Protein AF-A0A1P8YXK5-F1 (afdb_monomer)

Structure (mmCIF, N/CA/C/O backbone):
data_AF-A0A1P8YXK5-F1
#
_entry.id   AF-A0A1P8YXK5-F1
#
loop_
_atom_site.group_PDB
_atom_site.id
_atom_site.type_symbol
_atom_site.label_atom_id
_atom_site.label_alt_id
_atom_site.label_comp_id
_atom_site.label_asym_id
_atom_site.label_entity_id
_atom_site.label_seq_id
_atom_site.pdbx_PDB_ins_code
_atom_site.Cartn_x
_atom_site.Cartn_y
_atom_site.Cartn_z
_atom_site.occupancy
_atom_site.B_iso_or_equiv
_atom_site.auth_seq_id
_atom_site.auth_comp_id
_atom_site.auth_asym_id
_atom_site.auth_atom_id
_atom_site.pdbx_PDB_model_num
ATOM 1 N N . MET A 1 1 ? -48.471 27.306 23.047 1.00 43.88 1 MET A N 1
ATOM 2 C CA . MET A 1 1 ? -48.560 26.096 22.205 1.00 43.88 1 MET A CA 1
ATOM 3 C C . MET A 1 1 ? -47.172 25.826 21.666 1.00 43.88 1 MET A C 1
ATOM 5 O O . MET A 1 1 ? -46.564 26.711 21.081 1.00 43.88 1 MET A O 1
ATOM 9 N N . TYR A 1 2 ? -46.645 24.675 22.063 1.00 46.03 2 TYR A N 1
ATOM 10 C CA . TYR A 1 2 ? -45.282 24.208 21.863 1.00 46.03 2 TYR A CA 1
ATOM 11 C C . TYR A 1 2 ? -44.939 24.003 20.391 1.00 46.03 2 TYR A C 1
ATOM 13 O O . TYR A 1 2 ? -45.801 23.583 19.630 1.00 46.03 2 TYR A O 1
ATOM 21 N N . PHE A 1 3 ? -43.634 24.122 20.120 1.00 51.62 3 PHE A N 1
ATOM 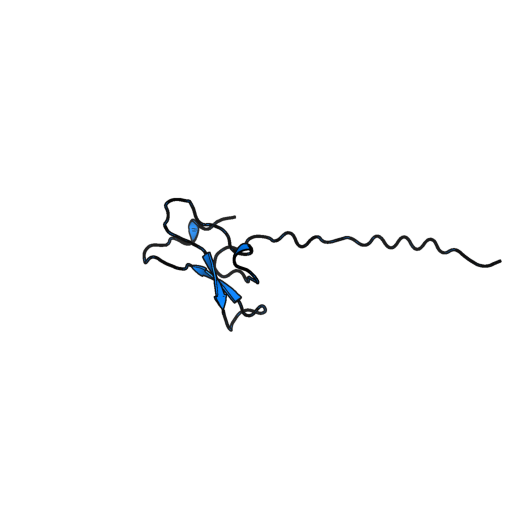22 C CA . PHE A 1 3 ? -42.895 23.358 19.111 1.00 51.62 3 PHE A CA 1
ATOM 23 C C . PHE A 1 3 ? -43.232 23.744 17.656 1.00 51.62 3 PHE A C 1
ATOM 25 O O . PHE A 1 3 ? -44.372 23.796 17.245 1.00 51.62 3 PHE A O 1
ATOM 32 N N . LEU A 1 4 ? -42.278 24.026 16.779 1.00 52.25 4 LEU A N 1
ATOM 33 C CA . LEU A 1 4 ? -41.124 23.191 16.502 1.00 52.25 4 LEU A CA 1
ATOM 34 C C . LEU A 1 4 ? -39.923 24.056 16.108 1.00 52.25 4 LEU A C 1
ATOM 36 O O . LEU A 1 4 ? -39.961 24.830 15.153 1.00 52.25 4 LEU A O 1
ATOM 40 N N . ARG A 1 5 ? -38.819 23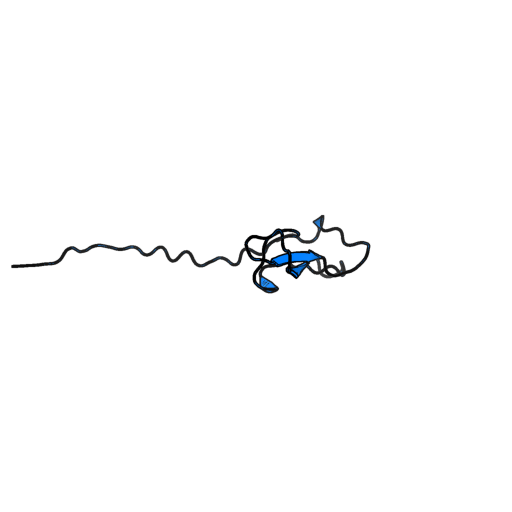.829 16.820 1.00 56.41 5 ARG A N 1
ATOM 41 C CA . ARG A 1 5 ? -37.469 24.108 16.345 1.00 56.41 5 ARG A CA 1
ATOM 42 C C . ARG A 1 5 ? -37.202 23.261 15.101 1.00 56.41 5 ARG A C 1
ATOM 44 O O . ARG A 1 5 ? -36.980 22.060 15.224 1.00 56.41 5 ARG A O 1
ATOM 51 N N . LEU A 1 6 ? -37.171 23.879 13.927 1.00 59.00 6 LEU A N 1
ATOM 52 C CA . LEU A 1 6 ? -36.583 23.274 12.731 1.00 59.00 6 LEU A CA 1
ATOM 53 C C . LEU A 1 6 ? -35.056 23.390 12.831 1.00 59.00 6 LEU A C 1
ATOM 55 O O . LEU A 1 6 ? -34.420 24.266 12.255 1.00 59.00 6 LEU A O 1
ATOM 59 N N . LEU A 1 7 ? -34.484 22.519 13.663 1.00 58.28 7 LEU A N 1
ATOM 60 C CA . LEU A 1 7 ? -33.057 22.225 13.710 1.00 58.28 7 LEU A CA 1
ATOM 61 C C . LEU A 1 7 ? -32.717 21.437 12.438 1.00 58.28 7 LEU A C 1
ATOM 63 O O . LEU A 1 7 ? -32.838 20.215 12.399 1.00 58.28 7 LEU A O 1
ATOM 67 N N . SER A 1 8 ? -32.329 22.149 11.381 1.00 60.62 8 SER A N 1
ATOM 68 C CA . SER A 1 8 ? -31.735 21.551 10.185 1.00 60.62 8 SER A CA 1
ATOM 69 C C . SER A 1 8 ? -30.359 20.994 10.541 1.00 60.62 8 SER A C 1
ATOM 71 O O . SER A 1 8 ? -29.343 21.676 10.418 1.00 60.62 8 SER A O 1
ATOM 73 N N . VAL A 1 9 ? -30.319 19.754 11.024 1.00 61.97 9 VAL A N 1
ATOM 74 C CA . VAL A 1 9 ? -29.072 19.001 11.162 1.00 61.97 9 VAL A CA 1
ATOM 75 C C . VAL A 1 9 ? -28.716 18.479 9.775 1.00 61.97 9 VAL A C 1
ATOM 77 O O . VAL A 1 9 ? -29.169 17.418 9.351 1.00 61.97 9 VAL A O 1
ATOM 80 N N . ILE A 1 10 ? -27.933 19.263 9.040 1.00 65.75 10 ILE A N 1
ATOM 81 C CA . ILE A 1 10 ? -27.294 18.809 7.808 1.00 65.75 10 ILE A CA 1
ATOM 82 C C . ILE A 1 10 ? -26.200 17.825 8.240 1.00 65.75 10 ILE A C 1
ATOM 84 O O . ILE A 1 10 ? -25.093 18.230 8.590 1.00 65.75 10 ILE A O 1
ATOM 88 N N . LEU A 1 11 ? -26.516 16.527 8.274 1.00 59.44 11 LEU A N 1
ATOM 89 C CA . LEU A 1 11 ? -25.484 15.496 8.330 1.00 59.44 11 LEU A CA 1
ATOM 90 C C . LEU A 1 11 ? -24.721 15.548 7.004 1.00 59.44 11 LEU A C 1
ATOM 92 O O . LEU A 1 11 ? -25.197 15.043 5.987 1.00 59.44 11 LEU A O 1
ATOM 96 N N . LEU A 1 12 ? -23.528 16.149 7.009 1.00 58.03 12 LEU A N 1
ATOM 97 C CA . LEU A 1 12 ? -22.542 15.878 5.971 1.00 58.03 12 LEU A CA 1
ATOM 98 C C . LEU A 1 12 ? -22.176 14.396 6.082 1.00 58.03 12 LEU A C 1
ATOM 100 O O . LEU A 1 12 ? -21.370 13.998 6.923 1.00 58.03 12 LEU A O 1
ATOM 104 N N . ALA A 1 13 ? -22.785 13.576 5.231 1.00 54.25 13 ALA A N 1
ATOM 105 C CA . ALA A 1 13 ? -22.301 12.241 4.945 1.00 54.25 13 ALA A CA 1
ATOM 106 C C . ALA A 1 13 ? -20.952 12.386 4.227 1.00 54.25 13 ALA A C 1
ATOM 108 O O . ALA A 1 13 ? -20.879 12.419 2.998 1.00 54.25 13 ALA A O 1
ATOM 109 N N . ALA A 1 14 ? -19.873 12.511 5.003 1.00 54.31 14 ALA A N 1
ATOM 110 C CA . ALA A 1 14 ? -18.534 12.223 4.522 1.00 54.31 14 ALA A CA 1
ATOM 111 C C . ALA A 1 14 ? -18.523 10.734 4.172 1.00 54.31 14 ALA A C 1
ATOM 113 O O . ALA A 1 14 ? -18.267 9.873 5.011 1.00 54.31 14 ALA A O 1
ATOM 114 N N . SER A 1 15 ? -18.899 10.430 2.932 1.00 49.03 15 SER A N 1
ATOM 115 C CA . SER A 1 15 ? -18.625 9.128 2.344 1.00 49.03 15 SER A CA 1
ATOM 116 C C . SER A 1 15 ? -17.119 8.948 2.491 1.00 49.03 15 SER A C 1
ATOM 118 O O . SER A 1 15 ? -16.395 9.834 2.026 1.00 49.03 15 SER A O 1
ATOM 120 N N . PRO A 1 16 ? -16.616 7.899 3.166 1.00 54.78 16 PRO A N 1
ATOM 121 C CA . PRO A 1 16 ? -15.198 7.621 3.109 1.00 54.78 16 PRO A CA 1
ATOM 122 C C . PRO A 1 16 ? -14.927 7.305 1.644 1.00 54.78 16 PRO A C 1
ATOM 124 O O . PRO A 1 16 ? -15.205 6.206 1.167 1.00 54.78 16 PRO A O 1
ATOM 127 N N . THR A 1 17 ? -14.457 8.297 0.891 1.00 54.41 17 THR A N 1
ATOM 128 C CA . THR A 1 17 ? -13.756 8.019 -0.343 1.00 54.41 17 THR A CA 1
ATOM 129 C C . 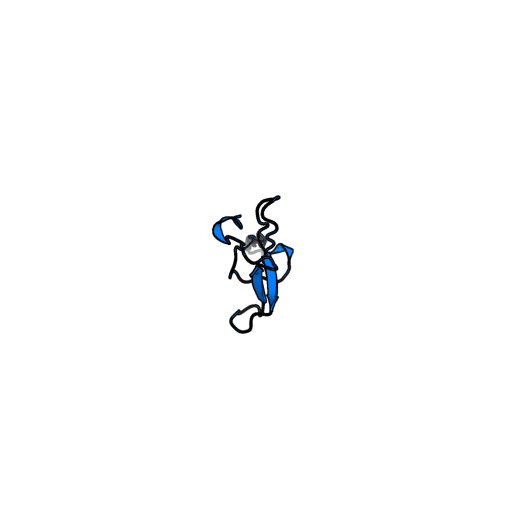THR A 1 17 ? -12.642 7.086 0.097 1.00 54.41 17 THR A C 1
ATOM 131 O O . THR A 1 17 ? -11.786 7.467 0.897 1.00 54.41 17 THR A O 1
ATOM 134 N N . LEU A 1 18 ? -12.730 5.816 -0.309 1.00 62.22 18 LEU A N 1
ATOM 135 C CA . LEU A 1 18 ? -11.625 4.875 -0.194 1.00 62.22 18 LEU A CA 1
ATOM 136 C C . LEU A 1 18 ? -10.522 5.452 -1.083 1.00 62.22 18 LEU A C 1
ATOM 138 O O . LEU A 1 18 ? -10.402 5.123 -2.262 1.00 62.22 18 LEU A O 1
ATOM 142 N N . ALA A 1 19 ? -9.797 6.429 -0.545 1.00 67.94 19 ALA A N 1
ATOM 143 C CA . ALA A 1 19 ? -8.628 6.993 -1.166 1.00 67.94 19 ALA A CA 1
ATOM 144 C C . ALA A 1 19 ? -7.633 5.845 -1.200 1.00 67.94 19 ALA A C 1
ATOM 146 O O . ALA A 1 19 ? -7.149 5.403 -0.154 1.00 67.94 19 ALA A O 1
ATOM 147 N N . LYS A 1 20 ? -7.405 5.310 -2.400 1.00 81.25 20 LYS A N 1
ATOM 148 C CA . LYS A 1 20 ? -6.353 4.326 -2.582 1.00 81.25 20 LYS A CA 1
ATOM 149 C C . LYS A 1 20 ? -5.042 4.958 -2.116 1.00 81.25 20 LYS A C 1
ATOM 151 O O . LYS A 1 20 ? -4.810 6.152 -2.303 1.00 81.25 20 LYS A O 1
ATOM 156 N N . ARG A 1 21 ? -4.204 4.159 -1.471 1.00 86.19 21 ARG A N 1
ATOM 157 C CA . ARG A 1 21 ? -2.958 4.592 -0.858 1.00 86.19 21 ARG A CA 1
ATOM 158 C C .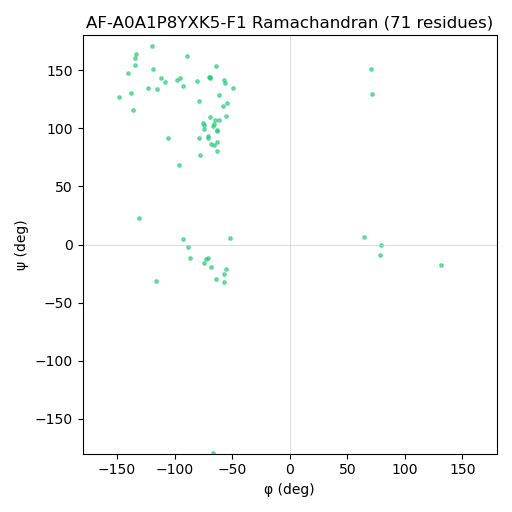 ARG A 1 21 ? -1.772 3.953 -1.550 1.00 86.19 21 ARG A C 1
ATOM 160 O O . ARG A 1 21 ? -1.750 2.747 -1.814 1.00 86.19 21 ARG A O 1
ATOM 167 N N . GLY A 1 22 ? -0.783 4.791 -1.835 1.00 83.00 22 GLY A N 1
ATOM 168 C CA . GLY A 1 22 ? 0.515 4.344 -2.3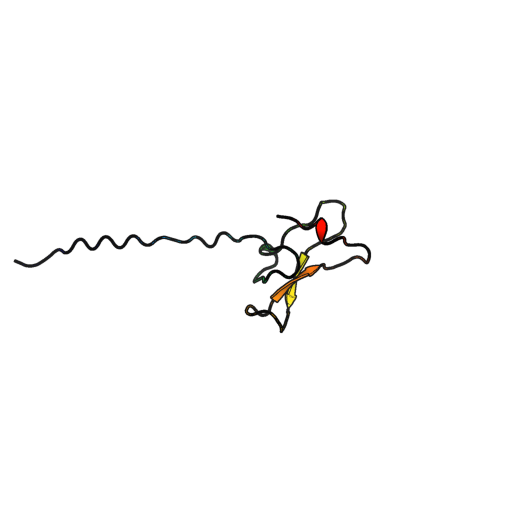08 1.00 83.00 22 GLY A CA 1
ATOM 169 C C . GLY A 1 22 ? 1.265 3.554 -1.235 1.00 83.00 22 GLY A C 1
ATOM 170 O O . GLY A 1 22 ? 0.792 3.345 -0.113 1.00 83.00 22 GLY A O 1
ATOM 171 N N . SER A 1 23 ? 2.472 3.118 -1.578 1.00 85.12 23 SER A N 1
ATOM 172 C CA . SER A 1 23 ? 3.329 2.379 -0.652 1.00 85.12 23 SER A CA 1
ATOM 173 C C . SER A 1 23 ? 3.583 3.145 0.644 1.00 85.12 23 SER A C 1
ATOM 175 O O . SER A 1 23 ? 3.822 4.351 0.641 1.00 85.12 23 SER A O 1
ATOM 177 N N . GLY A 1 24 ? 3.551 2.428 1.765 1.00 84.38 24 GLY A N 1
ATOM 178 C CA . GLY A 1 24 ? 3.704 2.990 3.104 1.00 84.38 24 GLY A CA 1
ATOM 179 C C . GLY A 1 24 ? 2.449 3.680 3.643 1.00 84.38 24 GLY A C 1
ATOM 180 O O . GLY A 1 24 ? 2.414 3.999 4.833 1.00 84.38 24 GLY A O 1
ATOM 181 N N . GLY A 1 25 ? 1.412 3.876 2.824 1.00 87.00 25 GLY A N 1
ATOM 182 C CA . GLY A 1 25 ? 0.118 4.364 3.284 1.00 87.00 25 GLY A CA 1
ATOM 183 C C . GLY A 1 25 ? -0.613 3.321 4.126 1.00 87.00 25 GLY A C 1
ATOM 184 O O . GLY A 1 25 ? -0.511 2.124 3.869 1.00 87.00 25 GLY A O 1
ATOM 185 N N . GLU A 1 26 ? -1.340 3.763 5.151 1.00 89.94 26 GLU A N 1
ATOM 186 C CA . GLU A 1 26 ? -2.115 2.841 5.989 1.00 89.94 26 GLU A CA 1
ATOM 187 C C . GLU A 1 26 ? -3.298 2.238 5.236 1.00 89.94 26 GLU A C 1
ATOM 189 O O . GLU A 1 26 ? -3.958 2.915 4.458 1.00 89.94 26 GLU A O 1
ATOM 194 N N . CYS A 1 27 ? -3.611 0.981 5.491 1.00 89.25 27 CYS A N 1
ATOM 195 C CA . CYS A 1 27 ? -4.699 0.297 4.806 1.00 89.25 27 CYS A CA 1
ATOM 196 C C . CYS A 1 27 ? -5.549 -0.471 5.811 1.00 89.25 27 CYS A C 1
ATOM 198 O O . CYS A 1 27 ? -5.125 -0.742 6.928 1.00 89.25 27 CYS A O 1
ATOM 200 N N . ARG A 1 28 ? -6.778 -0.813 5.431 1.00 88.06 28 ARG A N 1
ATOM 201 C CA . ARG A 1 28 ? -7.599 -1.767 6.195 1.00 88.06 28 ARG A CA 1
ATOM 202 C C . ARG A 1 28 ? -7.884 -3.021 5.392 1.00 88.06 28 ARG A C 1
ATOM 204 O O . ARG A 1 28 ? -8.007 -4.103 5.953 1.00 88.06 28 ARG A O 1
ATOM 211 N N . THR A 1 29 ? -7.978 -2.866 4.081 1.00 87.25 29 THR A N 1
ATOM 212 C CA . THR A 1 29 ? -8.227 -3.922 3.115 1.00 87.25 29 THR A CA 1
ATOM 213 C C . THR A 1 29 ? -7.255 -3.802 1.948 1.00 87.25 29 THR A C 1
ATOM 215 O O . THR A 1 29 ? -6.642 -2.762 1.717 1.00 87.25 29 THR A O 1
ATOM 218 N N . GLN A 1 30 ? -7.136 -4.868 1.164 1.00 85.25 30 GLN A N 1
ATOM 219 C CA . GLN A 1 30 ? -6.328 -4.892 -0.056 1.00 85.25 30 GLN A CA 1
ATOM 220 C C . GLN A 1 30 ? -6.738 -3.804 -1.070 1.00 85.25 30 GLN A C 1
ATOM 222 O O . GLN A 1 30 ? -5.901 -3.270 -1.791 1.00 85.25 30 GLN A O 1
ATOM 227 N N . SER A 1 31 ? -8.025 -3.463 -1.094 1.00 84.81 31 SER A N 1
ATOM 228 C CA . SER A 1 31 ? -8.635 -2.427 -1.934 1.00 84.81 31 SER A CA 1
ATOM 229 C C . SER A 1 31 ? -8.222 -1.001 -1.562 1.00 84.81 31 SER A C 1
ATOM 231 O O . SER A 1 31 ? -8.353 -0.105 -2.394 1.00 84.81 31 SER A O 1
ATOM 233 N N . ASP A 1 32 ? -7.712 -0.785 -0.344 1.00 86.19 32 ASP A N 1
ATOM 234 C CA . ASP A 1 32 ? -7.150 0.503 0.066 1.00 86.19 32 ASP A CA 1
ATOM 235 C C . ASP A 1 32 ? -5.791 0.766 -0.590 1.00 86.19 32 ASP A C 1
ATOM 237 O O . ASP A 1 32 ? -5.314 1.890 -0.524 1.00 86.19 32 ASP A O 1
ATOM 241 N N . CYS A 1 33 ? -5.152 -0.226 -1.214 1.00 87.25 33 CYS A N 1
ATOM 242 C CA . CYS A 1 33 ? -3.847 -0.059 -1.841 1.00 87.25 33 CYS A CA 1
ATOM 243 C C . CYS A 1 33 ? -3.952 0.228 -3.339 1.00 87.25 33 CYS A C 1
ATOM 245 O O . CYS A 1 33 ? -4.813 -0.303 -4.046 1.00 87.25 33 CYS A O 1
ATOM 247 N N . CYS A 1 34 ? -3.057 1.080 -3.836 1.00 85.06 34 CYS A N 1
ATOM 248 C CA . CYS A 1 34 ? -2.991 1.403 -5.258 1.00 85.06 34 CYS A CA 1
ATOM 249 C C . CYS A 1 34 ? -2.493 0.201 -6.059 1.00 85.06 34 CYS A C 1
ATOM 251 O O . CYS A 1 34 ? -1.651 -0.577 -5.609 1.00 85.06 34 CYS A O 1
ATOM 253 N N . TYR A 1 35 ? -3.041 0.047 -7.259 1.00 79.06 35 TYR A N 1
ATOM 254 C CA . TYR A 1 35 ? -2.519 -0.920 -8.211 1.00 79.06 35 TYR A CA 1
ATOM 255 C C . TYR A 1 35 ? -1.298 -0.305 -8.885 1.00 79.06 35 TYR A C 1
ATOM 257 O O . TYR A 1 35 ? -1.287 0.892 -9.160 1.00 79.06 35 TYR A O 1
ATOM 265 N N . CYS A 1 36 ? -0.274 -1.113 -9.122 1.00 78.12 36 CYS A N 1
ATOM 266 C CA . CYS A 1 36 ? 0.860 -0.701 -9.938 1.00 78.12 36 CYS A CA 1
ATOM 267 C C . CYS A 1 36 ? 0.574 -1.036 -11.408 1.00 78.12 36 CYS A C 1
ATOM 269 O O . CYS A 1 36 ? -0.304 -1.858 -11.694 1.00 78.12 36 CYS A O 1
ATOM 271 N N . ASP A 1 37 ? 1.310 -0.413 -12.329 1.00 75.81 37 ASP A N 1
ATOM 272 C CA . ASP A 1 37 ? 1.103 -0.581 -13.769 1.00 75.81 37 ASP A CA 1
ATOM 273 C C . ASP A 1 37 ? 1.022 -2.056 -14.212 1.00 75.81 37 ASP A C 1
ATOM 275 O O . ASP A 1 37 ? 1.877 -2.870 -13.822 1.00 75.81 37 ASP A O 1
ATOM 279 N N . PRO A 1 38 ? 0.044 -2.414 -15.067 1.00 61.38 38 PRO A N 1
ATOM 280 C CA . PRO A 1 38 ? -0.078 -3.756 -15.618 1.00 61.38 38 PRO A CA 1
ATOM 281 C C . PRO A 1 38 ? 1.127 -4.047 -16.524 1.00 61.38 38 PRO A C 1
ATOM 283 O O . PRO A 1 38 ? 1.227 -3.549 -17.638 1.00 61.38 38 PRO A O 1
ATOM 286 N N . GLY A 1 39 ? 2.071 -4.844 -16.022 1.00 63.88 39 GLY A N 1
ATOM 287 C CA . GLY A 1 39 ? 3.334 -5.169 -16.703 1.00 63.88 39 GLY A CA 1
ATOM 288 C C . GLY A 1 39 ? 4.569 -4.996 -15.820 1.00 63.88 39 GLY A C 1
ATOM 289 O O . GLY A 1 39 ? 5.603 -5.599 -16.086 1.00 63.88 39 GLY A O 1
ATOM 290 N N . SER A 1 40 ? 4.442 -4.254 -14.718 1.00 67.44 40 SER A N 1
ATOM 291 C CA . SER A 1 40 ? 5.512 -4.081 -13.726 1.00 67.44 40 SER A CA 1
ATOM 292 C C . SER A 1 40 ? 5.727 -5.314 -12.834 1.00 67.44 40 SER A C 1
ATOM 294 O O . SER A 1 40 ? 6.742 -5.413 -12.150 1.00 67.44 40 SER A O 1
ATOM 296 N N . GLY A 1 41 ? 4.766 -6.249 -12.803 1.00 67.81 41 GLY A N 1
ATOM 297 C CA . GLY A 1 41 ? 4.763 -7.378 -11.862 1.00 67.81 41 GLY A CA 1
ATOM 298 C C . GLY A 1 41 ? 4.625 -6.951 -10.394 1.00 67.81 41 GLY A C 1
ATOM 299 O O . GLY A 1 41 ? 4.738 -7.787 -9.500 1.00 67.81 41 GLY A O 1
ATOM 300 N N . CYS A 1 42 ? 4.385 -5.661 -10.153 1.00 74.38 42 CYS A N 1
ATOM 301 C CA . CYS A 1 42 ? 4.277 -5.057 -8.841 1.00 74.38 42 CYS A CA 1
ATOM 302 C C . CYS A 1 42 ? 2.829 -5.039 -8.367 1.00 74.38 42 CYS A C 1
ATOM 304 O O . CYS A 1 42 ? 1.917 -4.655 -9.099 1.00 74.38 42 CYS A O 1
ATOM 306 N N . ILE A 1 43 ? 2.623 -5.385 -7.101 1.00 78.62 43 ILE A N 1
ATOM 307 C CA . ILE A 1 43 ? 1.343 -5.198 -6.427 1.00 78.62 43 ILE A CA 1
ATOM 308 C C . ILE A 1 43 ? 1.589 -4.680 -5.014 1.00 78.62 43 ILE A C 1
ATOM 310 O O . ILE A 1 43 ? 2.398 -5.234 -4.265 1.00 78.62 43 ILE A O 1
ATOM 314 N N . LEU A 1 44 ? 0.891 -3.611 -4.631 1.00 85.19 44 LEU A N 1
ATOM 315 C CA . LEU A 1 44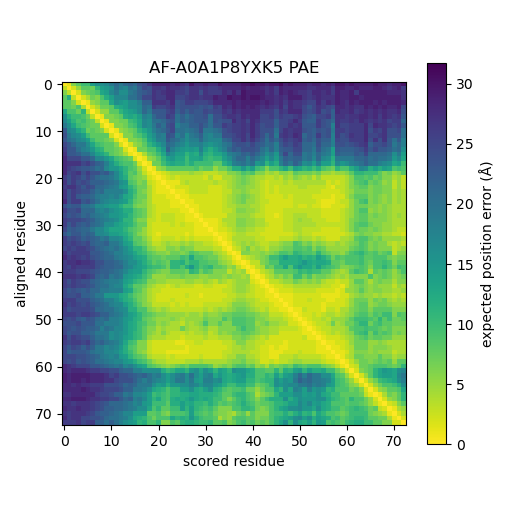 ? 0.832 -3.201 -3.234 1.00 85.19 44 LEU A CA 1
ATOM 316 C C . LEU A 1 44 ? -0.158 -4.108 -2.526 1.00 85.19 44 LEU A C 1
ATOM 318 O O . LEU A 1 44 ? -1.303 -4.205 -2.944 1.00 85.19 44 LEU A O 1
ATOM 322 N N . SER A 1 45 ? 0.278 -4.784 -1.472 1.00 86.69 45 SER A N 1
ATOM 323 C CA . SER A 1 45 ? -0.577 -5.605 -0.621 1.00 86.69 45 SER A CA 1
ATOM 324 C C . SER A 1 45 ? -0.782 -4.944 0.728 1.00 86.69 45 SER A C 1
ATOM 326 O O . SER A 1 45 ? 0.165 -4.398 1.293 1.00 86.69 45 SER A O 1
ATOM 328 N N . CYS A 1 46 ? -2.001 -5.014 1.258 1.00 89.38 46 CYS A N 1
ATOM 329 C CA . CYS A 1 46 ? -2.259 -4.543 2.611 1.00 89.38 46 CYS A CA 1
ATOM 330 C C . CYS A 1 46 ? -1.707 -5.567 3.608 1.00 89.38 46 CYS A C 1
ATOM 332 O O . CYS A 1 46 ? -2.267 -6.650 3.770 1.00 89.38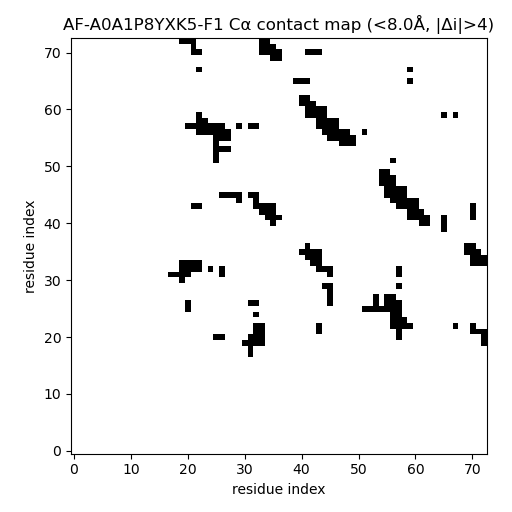 46 CYS A O 1
ATOM 334 N N . GLN A 1 47 ? -0.572 -5.249 4.227 1.00 90.31 47 GLN A N 1
ATOM 335 C CA . GLN A 1 47 ? 0.149 -6.145 5.130 1.00 90.31 47 GLN A CA 1
ATOM 336 C C . GLN A 1 47 ? 0.243 -5.559 6.529 1.00 90.31 47 GLN A C 1
ATOM 338 O O . GLN A 1 47 ? 0.258 -4.344 6.701 1.00 90.31 47 GLN A O 1
ATOM 343 N N . ALA A 1 48 ? 0.315 -6.439 7.527 1.00 90.12 48 ALA A N 1
ATOM 344 C CA . ALA A 1 48 ? 0.425 -6.032 8.918 1.00 90.12 48 ALA A CA 1
ATOM 345 C C . ALA A 1 48 ? 1.715 -5.231 9.148 1.00 90.12 48 ALA A C 1
ATOM 347 O O . ALA A 1 48 ? 2.809 -5.683 8.812 1.00 90.12 48 ALA A O 1
ATOM 348 N N . ASP A 1 49 ? 1.575 -4.059 9.758 1.00 88.38 49 ASP A N 1
ATOM 349 C CA . ASP A 1 49 ? 2.670 -3.172 10.127 1.00 88.38 49 ASP A CA 1
ATOM 350 C C . ASP A 1 49 ? 2.429 -2.647 11.543 1.00 88.38 49 ASP A C 1
ATOM 352 O O . ASP A 1 49 ? 1.464 -1.927 11.806 1.00 88.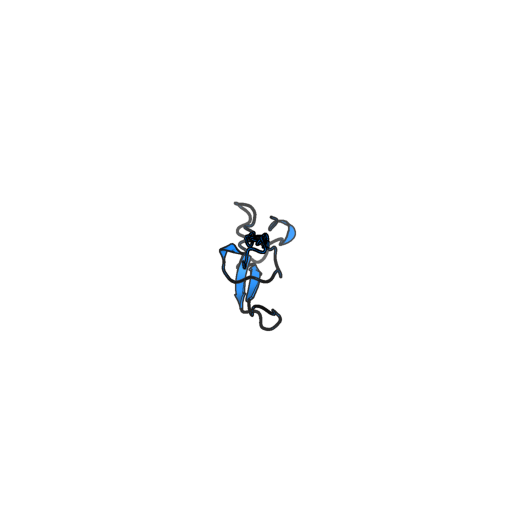38 49 ASP A O 1
ATOM 356 N N . ARG A 1 50 ? 3.323 -2.999 12.474 1.00 84.56 50 ARG A N 1
ATOM 357 C CA . ARG A 1 50 ? 3.186 -2.598 13.886 1.00 84.56 50 ARG A CA 1
ATOM 358 C C . ARG A 1 50 ? 3.432 -1.105 14.117 1.00 84.56 50 ARG A C 1
ATOM 360 O O . ARG A 1 50 ? 3.133 -0.613 15.198 1.00 84.56 50 ARG A O 1
ATOM 367 N N . SER A 1 51 ? 3.966 -0.406 13.119 1.00 85.19 51 SER A N 1
ATOM 368 C CA . SER A 1 51 ? 4.199 1.041 13.138 1.00 85.19 51 SER A CA 1
ATOM 369 C C . SER A 1 51 ? 3.021 1.833 12.546 1.00 85.19 51 SER A C 1
ATOM 371 O O . SER A 1 51 ? 3.114 3.049 12.367 1.00 85.19 51 SER A O 1
ATOM 373 N N . SER A 1 52 ? 1.918 1.167 12.193 1.00 84.62 52 SER A N 1
ATOM 374 C CA . SER A 1 52 ? 0.689 1.785 11.696 1.00 84.62 52 SER A CA 1
ATOM 375 C C . SER A 1 52 ? -0.338 1.936 12.810 1.00 84.62 52 SER A C 1
ATOM 377 O O . SER A 1 52 ? -0.536 1.038 13.623 1.00 84.62 52 SER A O 1
ATOM 379 N N . THR A 1 53 ? -1.064 3.049 12.793 1.00 83.69 53 THR A N 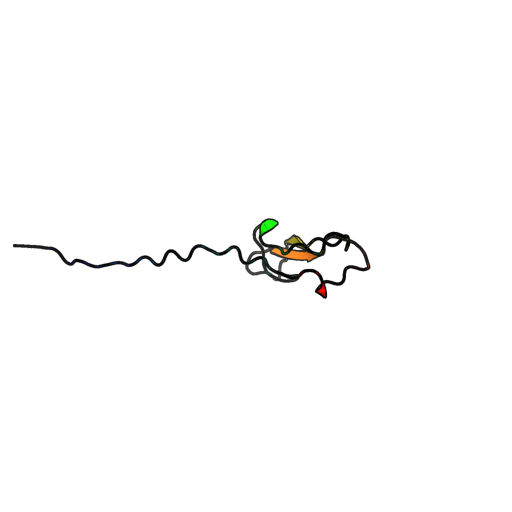1
ATOM 380 C CA . THR A 1 53 ? -2.234 3.295 13.639 1.00 83.69 53 THR A CA 1
ATOM 381 C C . THR A 1 53 ? -3.377 2.328 13.319 1.00 83.69 53 THR A C 1
ATOM 383 O O . THR A 1 53 ? -4.150 1.966 14.202 1.00 83.69 53 THR A O 1
ATOM 386 N N . THR A 1 54 ? -3.479 1.872 12.068 1.00 82.88 54 THR A N 1
ATOM 387 C CA . THR A 1 54 ? -4.452 0.843 11.654 1.00 82.88 54 THR A CA 1
ATOM 388 C C . THR A 1 54 ? -3.960 -0.592 11.852 1.00 82.88 54 THR A C 1
ATOM 390 O O . THR A 1 54 ? -4.755 -1.523 11.741 1.00 82.88 54 THR A O 1
ATOM 393 N N . GLY A 1 55 ? -2.669 -0.777 12.141 1.00 89.25 55 GLY A N 1
ATOM 394 C CA . GLY A 1 55 ? -2.012 -2.081 12.196 1.00 89.25 55 GLY A CA 1
ATOM 395 C C . GLY A 1 55 ? -1.643 -2.665 10.829 1.00 89.25 55 GLY A C 1
ATOM 396 O O . GLY A 1 55 ? -1.060 -3.748 10.796 1.00 89.25 55 GLY A O 1
ATOM 397 N N . TYR A 1 56 ? -1.940 -1.975 9.717 1.00 91.25 56 TYR A N 1
ATOM 398 C CA . TYR A 1 56 ? -1.612 -2.425 8.363 1.00 91.25 56 TYR A CA 1
ATOM 399 C C . TYR A 1 56 ? -1.151 -1.278 7.451 1.00 91.25 56 TYR A C 1
ATOM 401 O O . TYR A 1 56 ? -1.628 -0.145 7.537 1.00 91.25 56 TYR A O 1
ATOM 409 N N . ARG A 1 57 ? -0.245 -1.580 6.517 1.00 90.75 57 ARG A N 1
ATOM 410 C CA . ARG A 1 57 ? 0.204 -0.661 5.463 1.00 90.75 57 ARG A CA 1
ATOM 411 C C . ARG A 1 57 ? 0.238 -1.336 4.102 1.00 90.75 57 ARG A C 1
ATOM 413 O O . ARG A 1 57 ? 0.427 -2.546 3.988 1.00 90.75 57 ARG A O 1
ATOM 420 N N . CYS A 1 58 ? 0.101 -0.524 3.064 1.00 88.81 58 CYS A N 1
ATOM 421 C CA . CYS A 1 58 ? 0.349 -0.934 1.695 1.00 88.81 58 CYS A CA 1
ATOM 422 C C . CYS A 1 58 ? 1.845 -1.177 1.506 1.00 88.81 58 CYS A C 1
ATOM 424 O O . CYS A 1 58 ? 2.644 -0.240 1.524 1.00 88.81 58 CYS A O 1
ATOM 426 N N . ILE A 1 59 ? 2.220 -2.441 1.341 1.00 86.75 59 ILE A N 1
ATOM 427 C CA . ILE A 1 59 ? 3.599 -2.882 1.152 1.00 86.75 59 ILE A CA 1
ATOM 428 C C . ILE A 1 59 ? 3.690 -3.666 -0.148 1.00 86.75 59 ILE A C 1
ATOM 430 O O . ILE A 1 59 ? 2.865 -4.535 -0.431 1.00 86.75 59 ILE A O 1
ATOM 434 N N . THR A 1 60 ? 4.718 -3.378 -0.932 1.00 81.56 60 THR A N 1
ATOM 435 C CA . THR A 1 60 ? 5.015 -4.086 -2.173 1.00 81.56 60 THR A CA 1
ATOM 436 C C . THR A 1 60 ? 5.213 -5.582 -1.926 1.00 81.56 60 THR A C 1
ATOM 438 O O . THR A 1 60 ? 6.128 -5.990 -1.211 1.00 81.56 60 THR A O 1
ATOM 441 N N . SER A 1 61 ? 4.375 -6.413 -2.543 1.00 71.50 61 SER A N 1
ATOM 442 C CA . SER A 1 61 ? 4.464 -7.871 -2.468 1.00 71.50 61 SER A CA 1
ATOM 443 C C . SER A 1 61 ? 5.006 -8.423 -3.798 1.00 71.50 61 SER A C 1
ATOM 445 O O . SER A 1 61 ? 4.241 -8.706 -4.712 1.00 71.50 61 SER A O 1
ATOM 447 N N . ARG A 1 62 ? 6.347 -8.573 -3.871 1.00 61.75 62 ARG A N 1
ATOM 448 C CA . ARG A 1 62 ? 7.202 -9.106 -4.980 1.00 61.75 62 ARG A CA 1
ATOM 449 C C . ARG A 1 62 ? 7.312 -8.207 -6.235 1.00 61.75 62 ARG A C 1
ATOM 451 O O . ARG A 1 62 ? 6.401 -7.448 -6.514 1.00 61.75 62 ARG A O 1
ATOM 458 N N . GLN A 1 63 ? 8.381 -8.193 -7.046 1.00 49.50 63 GLN A N 1
ATOM 459 C CA . GLN A 1 63 ? 9.678 -8.902 -7.133 1.00 49.50 63 GLN A CA 1
ATOM 460 C C . GLN A 1 63 ? 10.848 -7.888 -7.028 1.00 49.50 63 GLN A C 1
ATOM 462 O O . GLN A 1 63 ? 10.611 -6.686 -7.071 1.00 49.50 63 GLN A O 1
ATOM 467 N N . SER A 1 64 ? 12.099 -8.350 -6.897 1.00 50.22 64 SER A N 1
ATOM 468 C CA . SER A 1 64 ? 13.344 -7.608 -6.576 1.00 50.22 64 SER A CA 1
ATOM 469 C C . SER A 1 64 ? 13.709 -6.352 -7.406 1.00 50.22 64 SER A C 1
ATOM 471 O O . SER A 1 64 ? 14.778 -5.789 -7.197 1.00 50.22 64 SER A O 1
ATOM 473 N N . ALA A 1 65 ? 12.850 -5.894 -8.318 1.00 54.34 65 ALA A N 1
ATOM 474 C CA . ALA A 1 65 ? 13.016 -4.697 -9.145 1.00 54.34 65 ALA A CA 1
ATOM 475 C C . ALA A 1 65 ? 11.772 -3.783 -9.137 1.00 54.34 65 ALA A C 1
ATOM 477 O O . ALA A 1 65 ? 11.544 -3.021 -10.075 1.00 54.34 65 ALA A O 1
ATOM 478 N N . CYS A 1 66 ? 10.932 -3.871 -8.104 1.00 59.47 66 CYS A N 1
ATOM 479 C CA . CYS A 1 66 ? 9.718 -3.074 -8.055 1.00 59.47 66 CYS A CA 1
ATOM 480 C C . CYS A 1 66 ? 10.021 -1.600 -7.738 1.00 59.47 66 CYS A C 1
ATOM 482 O O . CYS A 1 66 ? 10.276 -1.232 -6.590 1.00 59.47 66 CYS A O 1
ATOM 484 N N . ASN A 1 67 ? 9.984 -0.748 -8.766 1.00 60.84 67 ASN A N 1
ATOM 485 C CA . ASN A 1 67 ? 10.040 0.699 -8.595 1.00 60.84 67 ASN A CA 1
ATOM 486 C C . ASN A 1 67 ? 8.691 1.187 -8.069 1.00 60.84 67 ASN A C 1
ATOM 488 O O . ASN A 1 67 ? 7.739 1.390 -8.817 1.00 60.84 67 ASN A O 1
ATOM 492 N N . VAL A 1 68 ? 8.633 1.402 -6.758 1.00 61.44 68 VAL A N 1
ATOM 493 C CA . VAL A 1 68 ? 7.457 1.901 -6.031 1.00 61.44 68 VAL A CA 1
ATOM 494 C C . VAL A 1 68 ? 6.931 3.230 -6.599 1.00 61.44 68 VAL A C 1
ATOM 496 O O . VAL A 1 68 ? 5.755 3.543 -6.449 1.00 61.44 68 VAL A O 1
ATOM 499 N N . ALA A 1 69 ? 7.779 3.973 -7.319 1.00 61.28 69 ALA A N 1
ATOM 500 C CA . ALA A 1 69 ? 7.411 5.167 -8.077 1.00 61.28 69 ALA A CA 1
ATOM 501 C C . ALA A 1 69 ? 6.300 4.927 -9.128 1.00 61.28 69 ALA A C 1
ATOM 503 O O . ALA A 1 69 ? 5.566 5.856 -9.448 1.00 61.28 69 ALA A O 1
ATOM 504 N N . GLY A 1 70 ? 6.140 3.696 -9.635 1.00 59.47 70 GLY A N 1
ATOM 505 C CA . GLY A 1 70 ? 5.079 3.320 -10.583 1.00 59.47 70 GLY A CA 1
ATOM 506 C C . GLY A 1 70 ? 3.762 2.871 -9.935 1.00 59.47 70 GLY A C 1
ATOM 507 O O . GLY A 1 70 ? 2.803 2.563 -10.632 1.00 59.47 70 GLY A O 1
ATOM 508 N N . CYS A 1 71 ? 3.684 2.806 -8.604 1.00 66.38 71 CYS A N 1
ATOM 509 C CA . CYS A 1 71 ? 2.460 2.437 -7.891 1.00 66.38 71 CYS A CA 1
ATOM 510 C C . CYS A 1 71 ? 1.710 3.706 -7.466 1.00 66.38 71 CYS A C 1
ATOM 512 O O . CYS A 1 71 ? 1.662 4.035 -6.278 1.00 66.38 71 CYS A O 1
ATOM 514 N N . SER A 1 72 ? 1.173 4.430 -8.451 1.00 64.19 72 SER A N 1
ATOM 515 C CA . SER A 1 72 ? 0.466 5.697 -8.247 1.00 64.19 72 SER A CA 1
ATOM 516 C C . SER A 1 72 ? -1.027 5.573 -8.554 1.00 64.19 72 SER A C 1
ATOM 518 O O . SER A 1 72 ? -1.456 4.861 -9.459 1.00 64.19 72 SER A O 1
ATOM 520 N N . CYS A 1 73 ? -1.800 6.287 -7.756 1.00 67.88 73 CYS A N 1
ATOM 521 C CA . CYS A 1 73 ? -3.233 6.532 -7.785 1.00 67.88 73 CYS A CA 1
ATOM 522 C C . CYS A 1 73 ? -3.393 8.035 -7.508 1.00 67.88 73 CYS A C 1
ATOM 524 O O . CYS A 1 73 ? -4.451 8.555 -7.894 1.00 67.88 73 CYS A O 1
#

Radius of gyration: 19.67 Å; Cα contacts (8 Å, |Δi|>4): 128; chains: 1; bounding box: 62×35×39 Å

Organism: Passalora fulva (NCBI:txid5499)

Foldseek 3Di:
DDDDDPPPPPPPPPPPPLCQDAFPAADDALSSHAQFDDPLPWGFGFAADPPDPNRTTGHIDDDPPRPSVRRDD

Mean predicted aligned error: 12.07 Å

Secondary structure (DSSP, 8-state):
--------------------B-TT-B-SSGGGBPBPPTTS--BEEEEE-TTSSSSEEEEE-S-TT--GGG---

Solvent-accessible surface area (backbone atoms only — not comparable to full-atom values): 4515 Å² total; per-residue (Å²): 137,81,87,80,85,84,75,80,76,78,75,76,78,76,68,78,72,78,65,52,21,39,77,74,28,67,23,90,44,55,77,25,22,20,61,28,52,94,82,65,69,36,37,37,35,50,37,83,29,93,90,34,97,74,41,14,21,9,39,76,60,56,56,103,78,57,62,68,85,55,26,62,120

Sequence (73 aa):
MYFLRLLSVILLAASPTLAKRGSGGECRTQSDCCYCDPGSGCILSCQADRSSTTGYRCITSRQSACNVAGCSC

pLDDT: mean 72.25, std 14.28, range [43.88, 91.25]